Protein AF-A0A6F8XQH1-F1 (afdb_monomer_lite)

Radius of gyration: 22.54 Å; chains: 1; bounding box: 78×20×67 Å

Structure (mmCIF, N/CA/C/O backbone):
data_AF-A0A6F8XQH1-F1
#
_entry.id   AF-A0A6F8XQH1-F1
#
loop_
_atom_site.group_PDB
_atom_site.id
_atom_site.type_symbol
_atom_site.label_atom_id
_atom_site.label_alt_id
_atom_site.label_comp_id
_atom_site.label_asym_id
_atom_site.label_entity_id
_atom_site.label_seq_id
_atom_site.pdbx_PDB_ins_code
_atom_site.Cartn_x
_atom_site.Cartn_y
_atom_site.Cartn_z
_atom_site.occupancy
_atom_site.B_iso_or_equiv
_atom_site.auth_seq_id
_atom_site.auth_comp_id
_atom_site.auth_asym_id
_atom_site.auth_atom_id
_atom_site.pdbx_PDB_model_num
ATOM 1 N N . MET A 1 1 ? 41.897 3.209 -23.814 1.00 37.75 1 MET A N 1
ATOM 2 C CA . MET A 1 1 ? 41.271 2.254 -22.877 1.00 37.75 1 MET A CA 1
ATOM 3 C C . MET A 1 1 ? 39.780 2.489 -22.960 1.00 37.75 1 MET A C 1
ATOM 5 O O . MET A 1 1 ? 39.335 3.580 -22.644 1.00 37.75 1 MET A O 1
ATOM 9 N N . THR A 1 2 ? 39.078 1.544 -23.576 1.00 42.56 2 THR A N 1
ATOM 10 C CA . THR A 1 2 ? 37.705 1.669 -24.073 1.00 42.56 2 THR A CA 1
ATOM 11 C C . THR A 1 2 ? 36.676 1.668 -22.953 1.00 42.56 2 THR A C 1
ATOM 13 O O . THR A 1 2 ? 36.595 0.738 -22.154 1.00 42.56 2 THR A O 1
ATOM 16 N N . GLU A 1 3 ? 35.895 2.736 -22.973 1.00 46.12 3 GLU A N 1
ATOM 17 C CA . GLU A 1 3 ? 34.624 2.981 -22.313 1.00 46.12 3 GLU A CA 1
ATOM 18 C C . GLU A 1 3 ? 33.649 1.820 -22.580 1.00 46.12 3 GLU A C 1
ATOM 20 O O . GLU A 1 3 ? 33.389 1.444 -23.726 1.00 46.12 3 GLU A O 1
ATOM 25 N N . GLY A 1 4 ? 33.177 1.184 -21.507 1.00 49.12 4 GLY A N 1
ATOM 26 C CA . GLY A 1 4 ? 32.264 0.048 -21.566 1.00 49.12 4 GLY A CA 1
ATOM 27 C C . GLY A 1 4 ? 30.862 0.492 -21.968 1.00 49.12 4 GLY A C 1
ATOM 28 O O . GLY A 1 4 ? 30.025 0.746 -21.108 1.00 49.12 4 GLY A O 1
ATOM 29 N N . ALA A 1 5 ? 30.596 0.562 -23.271 1.00 54.16 5 ALA A N 1
ATOM 30 C CA . ALA A 1 5 ? 29.244 0.683 -23.795 1.00 54.16 5 ALA A CA 1
ATOM 31 C C . ALA A 1 5 ? 28.447 -0.579 -23.416 1.00 54.16 5 ALA A C 1
ATOM 33 O O . ALA A 1 5 ? 28.639 -1.653 -23.994 1.00 54.16 5 ALA A O 1
ATOM 34 N N . GLY A 1 6 ? 27.580 -0.466 -22.406 1.00 58.06 6 GLY A N 1
ATOM 35 C CA . GLY A 1 6 ? 26.620 -1.512 -22.055 1.00 58.06 6 GLY A CA 1
ATOM 36 C C . GLY A 1 6 ? 25.818 -1.916 -23.293 1.00 58.06 6 GLY A C 1
ATOM 37 O O . GLY A 1 6 ? 25.337 -1.062 -24.036 1.00 58.06 6 GLY A O 1
ATOM 38 N N . ARG A 1 7 ? 25.717 -3.223 -23.559 1.00 66.56 7 ARG A N 1
ATOM 39 C CA . ARG A 1 7 ? 25.008 -3.741 -24.737 1.00 66.56 7 ARG A CA 1
ATOM 40 C C . ARG A 1 7 ? 23.550 -3.253 -24.708 1.00 66.56 7 ARG A C 1
ATOM 42 O O . ARG A 1 7 ? 22.897 -3.466 -23.688 1.00 66.56 7 ARG A O 1
ATOM 49 N N . PRO A 1 8 ? 23.013 -2.679 -25.801 1.00 61.16 8 PRO A N 1
ATOM 50 C CA . PRO A 1 8 ? 21.683 -2.060 -25.820 1.00 61.16 8 PRO A CA 1
ATOM 51 C C . PRO A 1 8 ? 20.537 -2.986 -25.364 1.00 61.16 8 PRO A C 1
ATOM 53 O O . PRO A 1 8 ? 19.547 -2.497 -24.835 1.00 61.16 8 PRO A O 1
ATOM 56 N N . GLY A 1 9 ? 20.695 -4.312 -25.458 1.00 75.19 9 GLY A N 1
ATOM 57 C CA . GLY A 1 9 ? 19.706 -5.278 -24.960 1.00 75.19 9 GLY A CA 1
ATOM 58 C C . GLY A 1 9 ? 19.706 -5.529 -23.442 1.00 75.19 9 GLY A C 1
ATOM 59 O O . GLY A 1 9 ? 18.723 -6.043 -22.918 1.00 75.19 9 GLY A O 1
ATOM 60 N N . GLU A 1 10 ? 20.766 -5.178 -22.703 1.00 78.94 10 GLU A N 1
ATOM 61 C CA . GLU A 1 10 ? 20.818 -5.435 -21.251 1.00 78.94 10 GLU A CA 1
ATOM 62 C C . GLU A 1 10 ? 19.973 -4.425 -20.463 1.00 78.94 10 GLU A C 1
ATOM 64 O O . GLU A 1 10 ? 19.288 -4.798 -19.513 1.00 78.94 10 GLU A O 1
ATOM 69 N N . ALA A 1 11 ? 19.956 -3.160 -20.891 1.00 77.00 11 ALA A N 1
ATOM 70 C CA . ALA A 1 11 ? 19.105 -2.135 -20.289 1.00 77.00 11 ALA A CA 1
ATOM 71 C C . ALA A 1 11 ? 17.613 -2.450 -20.490 1.00 77.00 11 ALA A C 1
ATOM 73 O O . ALA A 1 11 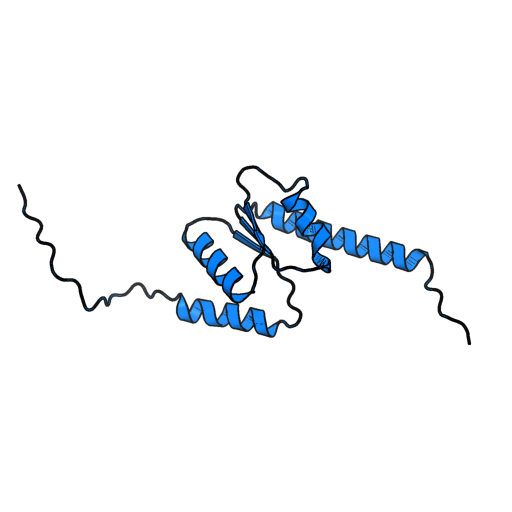? 16.824 -2.339 -19.554 1.00 77.00 11 ALA A O 1
ATOM 74 N N . GLU A 1 12 ? 17.240 -2.906 -21.688 1.00 80.81 12 GLU A N 1
ATOM 75 C CA . GLU A 1 12 ? 15.874 -3.327 -22.013 1.00 80.81 12 GLU A CA 1
ATOM 76 C C . GLU A 1 12 ? 15.450 -4.548 -21.189 1.00 80.81 12 GLU A C 1
ATOM 78 O O . GLU A 1 12 ? 14.376 -4.562 -20.585 1.00 80.81 12 GLU A O 1
ATOM 83 N N . ARG A 1 13 ? 16.332 -5.546 -21.069 1.00 80.88 13 ARG A N 1
ATOM 84 C CA . ARG A 1 13 ? 16.103 -6.718 -20.220 1.00 80.88 13 ARG A CA 1
ATOM 85 C C . ARG A 1 13 ? 15.925 -6.335 -18.752 1.00 80.88 13 ARG A C 1
ATOM 87 O O . ARG A 1 13 ? 15.022 -6.850 -18.093 1.00 80.88 13 ARG A O 1
ATOM 94 N N . LEU A 1 14 ? 16.761 -5.437 -18.233 1.00 80.12 14 LEU A N 1
ATOM 95 C CA . LEU A 1 14 ? 16.666 -4.970 -16.851 1.00 80.12 14 LEU A CA 1
ATOM 96 C C . LEU A 1 14 ? 15.361 -4.196 -16.609 1.00 80.12 14 LEU A C 1
ATOM 98 O O . LEU A 1 14 ? 14.692 -4.428 -15.603 1.00 80.12 14 LEU A O 1
ATOM 102 N N . ALA A 1 15 ? 14.957 -3.345 -17.556 1.00 79.50 15 ALA A N 1
ATOM 103 C CA . ALA A 1 15 ? 13.680 -2.640 -17.511 1.00 79.50 15 ALA A CA 1
ATOM 104 C C . ALA A 1 15 ? 12.489 -3.614 -17.514 1.00 79.50 15 ALA A C 1
ATOM 106 O O . ALA A 1 15 ? 11.581 -3.467 -16.696 1.00 79.50 15 ALA A O 1
ATOM 107 N N . ALA A 1 16 ? 12.522 -4.652 -18.355 1.00 81.75 16 ALA A N 1
ATOM 108 C CA . ALA A 1 16 ? 11.493 -5.690 -18.387 1.00 81.75 16 ALA A CA 1
ATOM 109 C C . ALA A 1 16 ? 11.405 -6.462 -17.058 1.00 81.75 16 ALA A C 1
ATOM 111 O O . ALA A 1 16 ? 10.311 -6.722 -16.559 1.00 81.75 16 ALA A O 1
ATOM 112 N N . ILE A 1 17 ? 12.549 -6.776 -16.440 1.00 84.00 17 ILE A N 1
ATOM 113 C CA . ILE A 1 17 ? 12.596 -7.413 -15.115 1.00 84.00 17 ILE A CA 1
ATOM 114 C C . ILE A 1 17 ? 11.992 -6.494 -14.046 1.00 84.00 17 ILE A C 1
ATOM 116 O O . ILE A 1 17 ? 11.218 -6.960 -13.209 1.00 84.00 17 ILE A O 1
ATOM 120 N N . HIS A 1 18 ? 12.326 -5.202 -14.054 1.00 80.81 18 HIS A N 1
ATOM 121 C CA . HIS A 1 18 ? 11.761 -4.237 -13.109 1.00 80.81 18 HIS A CA 1
ATOM 122 C C . HIS A 1 18 ? 10.247 -4.092 -13.287 1.00 80.81 18 HIS A C 1
ATOM 124 O O . HIS A 1 18 ? 9.521 -4.147 -12.298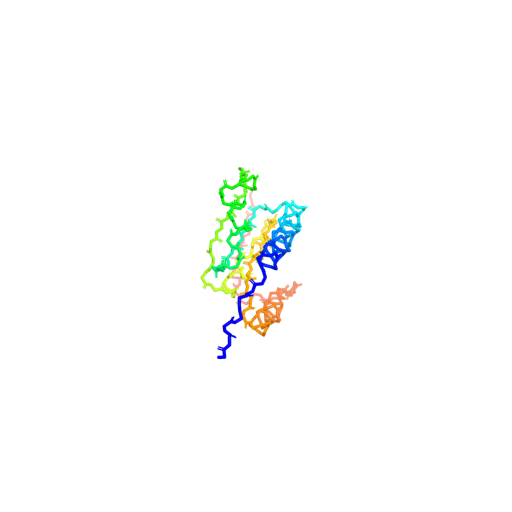 1.00 80.81 18 HIS A O 1
ATOM 130 N N . ALA A 1 19 ? 9.763 -4.003 -14.526 1.00 81.94 19 ALA A N 1
ATOM 131 C CA . ALA A 1 19 ? 8.336 -3.937 -14.824 1.00 81.94 19 ALA A CA 1
ATOM 132 C C . ALA A 1 19 ? 7.587 -5.188 -14.335 1.00 81.94 19 ALA A C 1
ATOM 134 O O . ALA A 1 19 ? 6.575 -5.067 -13.648 1.00 81.94 19 ALA A O 1
ATOM 135 N N . ALA A 1 20 ? 8.119 -6.386 -14.604 1.00 83.38 20 ALA A N 1
ATOM 136 C CA . ALA A 1 20 ? 7.516 -7.640 -14.152 1.00 83.38 20 ALA A CA 1
ATOM 137 C C . ALA A 1 20 ? 7.449 -7.739 -12.617 1.00 83.38 20 ALA A C 1
ATOM 139 O O . ALA A 1 20 ? 6.448 -8.194 -12.063 1.00 83.38 20 ALA A O 1
ATOM 140 N N . ARG A 1 21 ? 8.493 -7.279 -11.913 1.00 84.31 21 ARG A N 1
ATOM 141 C CA . ARG A 1 21 ? 8.510 -7.230 -10.441 1.00 84.31 21 ARG A CA 1
ATOM 142 C C . ARG A 1 21 ? 7.478 -6.249 -9.893 1.00 84.31 21 ARG A C 1
ATOM 144 O O . ARG A 1 21 ? 6.748 -6.607 -8.975 1.00 84.31 21 ARG A O 1
ATOM 151 N N . SER A 1 22 ? 7.401 -5.047 -10.461 1.00 85.06 22 SER A N 1
ATOM 152 C CA . SER A 1 22 ? 6.404 -4.048 -10.065 1.00 85.06 22 SER A CA 1
ATOM 153 C C . SER A 1 22 ? 4.984 -4.568 -10.272 1.00 85.06 22 SER A C 1
ATOM 155 O O . SER A 1 22 ? 4.147 -4.397 -9.390 1.00 85.06 22 SER A O 1
ATOM 157 N N . GLN A 1 23 ? 4.729 -5.272 -11.379 1.00 86.69 23 GLN A N 1
ATOM 158 C CA . GLN A 1 23 ? 3.421 -5.868 -11.643 1.00 86.69 23 GLN A CA 1
ATOM 159 C C . GLN A 1 23 ? 3.047 -6.925 -10.598 1.00 86.69 23 GLN A C 1
ATOM 161 O O . GLN A 1 23 ? 1.954 -6.873 -10.047 1.00 86.69 23 GLN A O 1
ATOM 166 N N . ALA A 1 24 ? 3.970 -7.825 -10.245 1.00 86.88 24 ALA A N 1
ATOM 167 C CA . ALA A 1 24 ? 3.714 -8.830 -9.213 1.00 86.88 24 ALA A CA 1
ATOM 168 C C . ALA A 1 24 ? 3.382 -8.202 -7.843 1.00 86.88 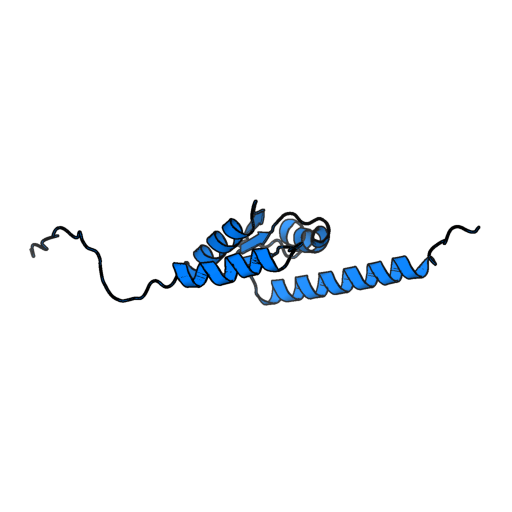24 ALA A C 1
ATOM 170 O O . ALA A 1 24 ? 2.548 -8.723 -7.103 1.00 86.88 24 ALA A O 1
ATOM 171 N N . VAL A 1 25 ? 4.010 -7.069 -7.505 1.00 86.06 25 VAL A N 1
ATOM 172 C CA . VAL A 1 25 ? 3.696 -6.310 -6.283 1.00 86.06 25 VAL A CA 1
ATOM 173 C C . VAL A 1 25 ? 2.300 -5.691 -6.361 1.00 86.06 25 VAL A C 1
ATOM 175 O O . VAL A 1 25 ? 1.545 -5.789 -5.394 1.00 86.06 25 VAL A O 1
ATOM 178 N N . ILE A 1 26 ? 1.942 -5.088 -7.499 1.00 89.12 26 ILE A N 1
ATOM 179 C CA . ILE A 1 26 ? 0.605 -4.523 -7.730 1.00 89.12 26 ILE A CA 1
ATOM 180 C C . ILE A 1 26 ? -0.461 -5.607 -7.561 1.00 89.12 26 ILE A C 1
ATOM 182 O O . ILE A 1 26 ? -1.400 -5.415 -6.791 1.00 89.12 26 ILE A O 1
ATOM 186 N N . ASP A 1 27 ? -0.282 -6.757 -8.210 1.00 89.06 27 ASP A N 1
ATOM 187 C CA . ASP A 1 27 ? -1.221 -7.878 -8.141 1.00 89.06 27 ASP A CA 1
ATOM 188 C C . ASP A 1 27 ? -1.371 -8.385 -6.698 1.00 89.06 27 ASP A C 1
ATOM 190 O O . ASP A 1 27 ? -2.483 -8.632 -6.224 1.00 89.06 27 ASP A O 1
ATOM 194 N N . GLY A 1 28 ? -0.258 -8.464 -5.961 1.00 87.50 28 GLY A N 1
ATOM 195 C CA . GLY A 1 28 ? -0.247 -8.805 -4.541 1.00 87.50 28 GLY A CA 1
ATOM 196 C C . GLY A 1 28 ? -1.074 -7.833 -3.695 1.00 87.50 28 GLY A C 1
ATOM 197 O O . GLY A 1 28 ? -1.951 -8.262 -2.945 1.00 87.50 28 GLY A O 1
ATOM 198 N N . ILE A 1 29 ? -0.851 -6.525 -3.845 1.00 87.31 29 ILE A N 1
ATOM 199 C CA . ILE A 1 29 ? -1.590 -5.494 -3.099 1.00 87.31 29 ILE A CA 1
ATOM 200 C C . ILE A 1 29 ? -3.076 -5.489 -3.490 1.00 87.31 29 ILE A C 1
ATOM 202 O O . ILE A 1 29 ? -3.945 -5.384 -2.625 1.00 87.31 29 ILE A O 1
ATOM 206 N N . GLU A 1 30 ? -3.399 -5.649 -4.772 1.00 88.56 30 GLU A N 1
ATOM 207 C CA . GLU A 1 30 ? -4.785 -5.704 -5.242 1.00 88.56 30 GLU A CA 1
ATOM 208 C C . GLU A 1 30 ? -5.530 -6.933 -4.715 1.00 88.56 30 GLU A C 1
ATOM 210 O O . GLU A 1 30 ? -6.703 -6.815 -4.358 1.00 88.56 30 GLU A O 1
ATOM 215 N N . SER A 1 31 ? -4.854 -8.081 -4.584 1.00 89.44 31 SER A N 1
ATOM 216 C CA . SER A 1 31 ? -5.441 -9.304 -4.015 1.00 89.44 31 SER A CA 1
ATOM 217 C C . SER A 1 31 ? -5.846 -9.151 -2.545 1.00 89.44 31 SER A C 1
ATOM 219 O O . SER A 1 31 ? -6.822 -9.753 -2.096 1.00 89.44 31 SER A O 1
ATOM 221 N N . ILE A 1 32 ? -5.138 -8.295 -1.800 1.00 87.44 32 ILE A N 1
ATOM 222 C CA . ILE A 1 32 ? -5.485 -7.953 -0.419 1.00 87.44 32 ILE A CA 1
ATOM 223 C C . ILE A 1 32 ? -6.754 -7.098 -0.400 1.00 87.44 32 ILE A C 1
ATOM 225 O O . ILE A 1 32 ? -7.505 -7.168 0.565 1.00 87.44 32 ILE A O 1
ATOM 229 N N . ALA A 1 33 ? -7.043 -6.341 -1.460 1.00 88.00 33 ALA A N 1
ATOM 230 C CA . ALA A 1 33 ? -8.133 -5.371 -1.528 1.00 88.00 33 ALA A CA 1
ATOM 231 C C . ALA A 1 33 ? -8.141 -4.399 -0.324 1.00 88.00 33 ALA A C 1
ATOM 233 O O . ALA A 1 33 ? -9.099 -4.394 0.452 1.00 88.00 33 ALA A O 1
ATOM 234 N N . PRO A 1 34 ? -7.074 -3.592 -0.143 1.00 89.12 34 PRO A N 1
ATOM 235 C CA . PRO A 1 34 ? -6.979 -2.656 0.972 1.00 89.12 34 PRO A CA 1
ATOM 236 C C . PRO A 1 34 ? -7.901 -1.446 0.809 1.00 89.12 34 PRO A C 1
ATOM 238 O O . PRO A 1 34 ? -8.081 -0.941 -0.306 1.00 89.12 34 PRO A O 1
ATOM 241 N N . ASP A 1 35 ? -8.393 -0.948 1.943 1.00 90.56 35 ASP A N 1
ATOM 242 C CA . ASP A 1 35 ? -9.117 0.325 2.065 1.00 90.56 35 ASP A CA 1
ATOM 243 C C . ASP A 1 35 ? -8.141 1.506 2.184 1.00 90.56 35 ASP A C 1
ATOM 245 O O . ASP A 1 35 ? -8.448 2.631 1.795 1.00 90.56 35 ASP A O 1
ATOM 249 N N . PHE A 1 36 ? -6.945 1.252 2.720 1.00 91.06 36 PHE A N 1
ATOM 250 C CA . PHE A 1 36 ? -5.922 2.267 2.950 1.00 91.06 36 PHE A CA 1
ATOM 251 C C . PHE A 1 36 ? -4.577 1.792 2.411 1.00 91.06 36 PHE A C 1
ATOM 253 O O . PHE A 1 36 ? -4.157 0.676 2.703 1.00 91.06 36 PHE A O 1
ATOM 260 N N . VAL A 1 37 ? -3.891 2.643 1.651 1.00 90.44 37 VAL A N 1
ATOM 261 C CA . VAL A 1 37 ? -2.521 2.403 1.187 1.00 90.44 37 VAL A CA 1
ATOM 262 C C . VAL A 1 37 ? -1.644 3.548 1.681 1.00 90.44 37 VAL A C 1
ATOM 264 O O . VAL A 1 37 ? -1.691 4.658 1.155 1.00 90.44 37 VAL A O 1
ATOM 267 N N . ALA A 1 38 ? -0.862 3.284 2.722 1.00 89.81 38 ALA A N 1
ATOM 268 C CA . ALA A 1 38 ? 0.124 4.220 3.241 1.00 89.81 38 ALA A CA 1
ATOM 269 C C . ALA A 1 38 ? 1.451 4.013 2.507 1.00 89.81 38 ALA A C 1
ATOM 271 O O . ALA A 1 38 ? 1.865 2.869 2.313 1.00 89.81 38 ALA A O 1
ATOM 272 N N . HIS A 1 39 ? 2.142 5.087 2.130 1.00 87.38 39 HIS A N 1
ATOM 273 C CA . HIS A 1 39 ? 3.457 4.961 1.509 1.00 87.38 39 HIS A CA 1
ATOM 274 C C . HIS A 1 39 ? 4.497 5.922 2.078 1.00 87.38 39 HIS A C 1
ATOM 276 O O . HIS A 1 39 ? 4.201 7.087 2.324 1.00 87.38 39 HIS A O 1
ATOM 282 N N . LEU A 1 40 ? 5.739 5.460 2.231 1.00 82.62 40 LEU A N 1
ATOM 283 C CA . LEU A 1 40 ? 6.882 6.365 2.381 1.00 82.62 40 LEU A CA 1
ATOM 284 C C . LEU A 1 40 ? 7.448 6.730 1.010 1.00 82.62 40 LEU A C 1
ATOM 286 O O . LEU A 1 40 ? 7.449 5.913 0.087 1.00 82.62 40 LEU A O 1
ATOM 290 N N . ALA A 1 41 ? 7.909 7.974 0.868 1.00 68.19 41 ALA A N 1
ATOM 291 C CA . ALA A 1 41 ? 8.469 8.473 -0.382 1.00 68.19 41 ALA A CA 1
ATOM 292 C C . ALA A 1 41 ? 9.647 7.594 -0.836 1.00 68.19 41 ALA A C 1
ATOM 294 O O . ALA A 1 41 ? 10.670 7.499 -0.163 1.00 68.19 41 ALA A O 1
ATOM 295 N N . SER A 1 42 ? 9.496 6.958 -1.996 1.00 65.31 42 SER A N 1
ATOM 296 C CA . SER A 1 42 ? 10.522 6.130 -2.622 1.00 65.31 42 SER A CA 1
ATOM 297 C C . SER A 1 42 ? 10.513 6.365 -4.129 1.00 65.31 42 SER A C 1
ATOM 299 O O . SER A 1 42 ? 9.469 6.286 -4.775 1.00 65.31 42 SER A O 1
ATOM 301 N N . SER A 1 43 ? 11.692 6.632 -4.694 1.00 65.88 43 SER A N 1
ATOM 302 C CA . SER A 1 43 ? 11.885 6.820 -6.136 1.00 65.88 43 SER A CA 1
ATOM 303 C C . SER A 1 43 ? 11.736 5.518 -6.927 1.00 65.88 43 SER A C 1
ATOM 305 O O . SER A 1 43 ? 11.253 5.537 -8.055 1.00 65.88 43 SER A O 1
ATOM 307 N N . THR A 1 44 ? 12.099 4.376 -6.335 1.00 65.19 44 THR A N 1
ATOM 308 C CA . THR A 1 44 ? 11.995 3.052 -6.975 1.00 65.19 44 THR A CA 1
ATOM 309 C C . THR A 1 44 ? 10.548 2.578 -7.082 1.00 65.19 44 THR A C 1
ATOM 311 O O . THR A 1 44 ? 10.217 1.774 -7.950 1.00 65.19 44 THR A O 1
ATOM 314 N N . LEU A 1 45 ? 9.678 3.066 -6.196 1.00 71.81 45 LEU A N 1
ATOM 315 C CA . LEU A 1 45 ? 8.313 2.572 -6.055 1.00 71.81 45 LEU A CA 1
ATOM 316 C C . LEU A 1 45 ? 7.265 3.420 -6.787 1.00 71.81 45 LEU A C 1
ATOM 318 O O . LEU A 1 45 ? 6.078 3.105 -6.719 1.00 71.81 45 LEU A O 1
ATOM 322 N N . GLY A 1 46 ? 7.698 4.449 -7.525 1.00 76.69 46 GLY A N 1
ATOM 323 C CA . GLY A 1 46 ? 6.816 5.364 -8.253 1.00 76.69 46 GLY A CA 1
ATOM 324 C C . GLY A 1 46 ? 5.797 4.642 -9.135 1.00 76.69 46 GLY A C 1
ATOM 325 O O . GLY A 1 46 ? 4.610 4.904 -9.018 1.00 76.69 46 GLY A O 1
ATOM 326 N N . VAL A 1 47 ? 6.226 3.632 -9.901 1.00 81.44 47 VAL A N 1
ATOM 327 C CA . VAL A 1 47 ? 5.337 2.860 -10.796 1.00 81.44 47 VAL A CA 1
ATOM 328 C C . VAL A 1 47 ? 4.201 2.163 -10.038 1.00 81.44 47 VAL A C 1
ATOM 330 O O . VAL A 1 47 ? 3.072 2.102 -10.519 1.00 81.44 47 VAL A O 1
ATOM 333 N N . VAL A 1 48 ? 4.484 1.638 -8.844 1.00 83.00 48 VAL A N 1
ATOM 334 C CA . VAL A 1 48 ? 3.477 0.961 -8.017 1.00 83.00 48 VAL A CA 1
ATOM 335 C C . VAL A 1 48 ? 2.530 1.988 -7.397 1.00 83.00 48 VAL A C 1
ATOM 337 O O . VAL A 1 48 ? 1.324 1.768 -7.378 1.00 83.00 48 VAL A O 1
ATOM 340 N N . LEU A 1 49 ? 3.047 3.123 -6.919 1.00 83.94 49 LEU A N 1
ATOM 341 C CA . LEU A 1 49 ? 2.219 4.186 -6.340 1.00 83.94 49 LEU A CA 1
ATOM 342 C C . LEU A 1 49 ? 1.322 4.847 -7.386 1.00 83.94 49 LEU A C 1
ATOM 344 O O . LEU A 1 49 ? 0.141 5.054 -7.117 1.00 83.94 49 LEU A O 1
ATOM 348 N N . ASP A 1 50 ? 1.839 5.097 -8.587 1.00 85.94 50 ASP A N 1
ATOM 349 C CA . ASP A 1 50 ? 1.078 5.672 -9.694 1.00 85.94 50 ASP A CA 1
ATOM 350 C C . ASP A 1 50 ? -0.133 4.803 -10.046 1.00 85.94 50 ASP A C 1
ATOM 352 O O . ASP A 1 50 ? -1.216 5.340 -10.289 1.00 85.94 50 ASP A O 1
ATOM 356 N N . HIS A 1 51 ? -0.003 3.471 -9.978 1.00 85.62 51 HIS A N 1
ATOM 357 C CA . HIS A 1 51 ? -1.127 2.546 -10.171 1.00 85.62 51 HIS A CA 1
ATOM 358 C C . HIS A 1 51 ? -2.271 2.782 -9.170 1.00 85.62 51 HIS A C 1
ATOM 360 O O . HIS A 1 51 ? -3.438 2.708 -9.557 1.00 85.62 51 HIS A O 1
ATOM 366 N N . PHE A 1 52 ? -1.962 3.091 -7.906 1.00 85.88 52 PHE A N 1
ATOM 367 C CA . PHE A 1 52 ? -2.964 3.298 -6.850 1.00 85.88 52 PHE A CA 1
ATOM 368 C C . PHE A 1 52 ? -3.450 4.745 -6.717 1.00 85.88 52 PHE A C 1
ATOM 370 O O . PHE A 1 52 ? -4.572 4.953 -6.259 1.00 85.88 52 PHE A O 1
ATOM 377 N N . ILE A 1 53 ? -2.632 5.732 -7.094 1.00 85.38 53 ILE A N 1
ATOM 378 C CA . ILE A 1 53 ? -2.973 7.160 -7.007 1.00 85.38 53 ILE A CA 1
ATOM 379 C C . ILE A 1 53 ? -3.755 7.610 -8.244 1.00 85.38 53 ILE A C 1
ATOM 381 O O . ILE A 1 53 ? -4.803 8.238 -8.114 1.00 85.38 53 ILE A O 1
ATOM 385 N N . SER A 1 54 ? -3.248 7.283 -9.433 1.00 83.75 54 SER A N 1
ATOM 386 C CA . SER A 1 54 ? -3.746 7.811 -10.714 1.00 83.75 54 SER A CA 1
ATOM 387 C C . SER A 1 54 ? -4.174 6.716 -11.695 1.00 83.75 54 SER A C 1
ATOM 389 O O . SER A 1 54 ? -4.769 7.011 -12.730 1.00 83.75 54 SER A O 1
ATOM 391 N N . GLY A 1 55 ? -3.834 5.461 -11.407 1.00 83.31 55 GLY A N 1
ATOM 392 C CA . GLY A 1 55 ? -4.055 4.323 -12.286 1.00 83.31 55 GLY A CA 1
ATOM 393 C C . GLY A 1 55 ? -5.319 3.512 -11.975 1.00 83.31 55 GLY A C 1
ATOM 394 O O . GLY A 1 55 ? -6.202 3.953 -11.239 1.00 83.31 55 GLY A O 1
ATOM 395 N N . PRO A 1 56 ? -5.410 2.285 -12.520 1.00 79.25 56 PRO A N 1
ATOM 396 C CA . PRO A 1 56 ? -6.567 1.397 -12.352 1.00 79.25 56 PRO A CA 1
ATOM 397 C C . PRO A 1 56 ? -6.867 0.994 -10.897 1.00 79.25 56 PRO A C 1
ATOM 399 O O . PRO A 1 56 ? -7.968 0.528 -10.591 1.00 79.25 56 PRO A O 1
AT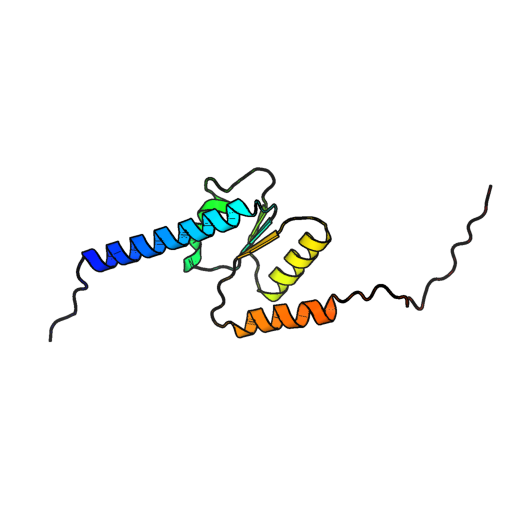OM 402 N N . GLY A 1 57 ? -5.886 1.132 -10.002 1.00 78.50 57 GLY A N 1
ATOM 403 C CA . GLY A 1 57 ? -6.022 0.852 -8.576 1.00 78.50 57 GLY A CA 1
ATOM 404 C C . GLY A 1 57 ? -6.653 1.988 -7.769 1.00 78.50 57 GLY A C 1
ATOM 405 O O . GLY A 1 57 ? -7.025 1.752 -6.613 1.00 78.50 57 GLY A O 1
ATOM 406 N N . ALA A 1 58 ? -6.812 3.180 -8.360 1.00 82.00 58 ALA A N 1
ATOM 407 C CA . ALA A 1 58 ? -7.492 4.326 -7.763 1.00 82.00 58 ALA A CA 1
ATOM 408 C C . ALA A 1 58 ? -9.012 4.092 -7.757 1.00 82.00 58 ALA A C 1
ATOM 410 O O . ALA A 1 58 ? -9.717 4.331 -8.738 1.00 82.00 58 ALA A O 1
ATOM 411 N N . ARG A 1 59 ? -9.528 3.562 -6.644 1.00 83.62 59 ARG A N 1
ATOM 412 C CA . ARG A 1 59 ? -10.940 3.183 -6.486 1.00 83.62 59 ARG A CA 1
ATOM 413 C C . ARG A 1 59 ? -11.629 4.046 -5.441 1.00 83.62 59 ARG A C 1
ATOM 415 O O . ARG A 1 59 ? -11.033 4.422 -4.435 1.00 83.62 59 ARG A O 1
ATOM 422 N N . VAL A 1 60 ? -12.923 4.287 -5.640 1.00 78.88 60 VAL A N 1
ATOM 423 C CA . VAL A 1 60 ? -13.774 4.940 -4.637 1.00 78.88 60 VAL A CA 1
ATOM 424 C C . VAL A 1 60 ? -13.800 4.080 -3.372 1.00 78.88 60 VAL A C 1
ATOM 426 O O . VAL A 1 60 ? -14.130 2.898 -3.432 1.00 78.88 60 VAL A O 1
ATOM 429 N N . GLY A 1 61 ? -13.421 4.670 -2.237 1.00 82.62 61 GLY A N 1
ATOM 430 C CA . GLY A 1 61 ? -13.295 3.973 -0.952 1.00 82.62 61 GLY A CA 1
ATOM 431 C C . GLY A 1 61 ? -11.870 3.544 -0.592 1.00 82.62 61 GLY A C 1
ATOM 432 O O . GLY A 1 61 ? -11.633 3.217 0.566 1.00 82.62 61 GLY A O 1
ATOM 433 N N . ARG A 1 62 ? -10.912 3.614 -1.529 1.00 88.31 62 ARG A N 1
ATOM 434 C CA . ARG A 1 62 ? -9.488 3.420 -1.238 1.00 88.31 62 ARG A CA 1
ATOM 435 C C . ARG A 1 62 ? -8.812 4.766 -0.997 1.00 88.31 62 ARG A C 1
ATOM 437 O O . ARG A 1 62 ? -8.850 5.643 -1.854 1.00 88.31 62 ARG A O 1
ATOM 444 N N . THR A 1 63 ? -8.169 4.916 0.156 1.00 89.94 63 THR A N 1
ATOM 445 C CA . THR A 1 63 ? -7.430 6.132 0.520 1.00 89.94 63 THR A CA 1
ATOM 446 C C . THR A 1 63 ? -5.935 5.872 0.436 1.00 89.94 63 THR A C 1
ATOM 448 O O . THR A 1 63 ? -5.413 5.011 1.143 1.00 89.94 63 THR A O 1
ATOM 451 N N . VAL A 1 64 ? -5.240 6.629 -0.411 1.00 89.38 64 VAL A N 1
ATOM 452 C CA . VAL A 1 64 ? -3.780 6.572 -0.543 1.00 89.38 64 VAL A CA 1
ATOM 453 C C . VAL A 1 64 ? -3.185 7.821 0.094 1.00 89.38 64 VAL A C 1
ATOM 455 O O . VAL A 1 64 ? -3.635 8.927 -0.202 1.00 89.38 64 VAL A O 1
ATOM 458 N N . PHE A 1 65 ? -2.204 7.666 0.981 1.00 88.62 65 PHE A N 1
ATOM 459 C CA . PHE A 1 65 ? -1.563 8.802 1.647 1.00 88.62 65 PHE A CA 1
ATOM 460 C C . PHE A 1 65 ? -0.076 8.567 1.904 1.00 88.62 65 PHE A C 1
ATOM 462 O O . PHE A 1 65 ? 0.370 7.444 2.157 1.00 88.62 65 PHE A O 1
ATOM 469 N N . ALA A 1 66 ? 0.684 9.659 1.854 1.00 86.88 66 ALA A N 1
ATOM 470 C CA . ALA A 1 66 ? 2.108 9.658 2.140 1.00 86.88 66 ALA A CA 1
ATOM 471 C C . ALA A 1 66 ? 2.359 9.755 3.649 1.00 86.88 66 ALA A C 1
ATOM 473 O O . ALA A 1 66 ? 1.691 10.516 4.350 1.00 86.88 66 ALA A O 1
ATOM 474 N N . MET A 1 67 ? 3.361 9.024 4.127 1.00 84.94 67 MET A N 1
ATOM 475 C CA . MET A 1 67 ? 3.825 9.044 5.508 1.00 84.94 67 MET A CA 1
ATOM 476 C C . MET A 1 67 ? 5.214 9.672 5.613 1.00 84.94 67 MET A C 1
ATOM 478 O O . MET A 1 67 ? 6.068 9.403 4.764 1.00 84.94 67 MET A O 1
ATOM 482 N N . PRO A 1 68 ? 5.467 10.494 6.648 1.00 76.38 68 PRO A N 1
ATOM 483 C CA . PRO A 1 68 ? 6.756 11.156 6.816 1.00 76.38 68 PRO A CA 1
ATOM 484 C C . PRO A 1 68 ? 7.825 10.240 7.432 1.00 76.38 68 PRO A C 1
ATOM 486 O O . PRO A 1 68 ? 9.007 10.474 7.189 1.00 76.38 68 PRO A O 1
ATOM 489 N N . ARG A 1 69 ? 7.436 9.227 8.225 1.00 80.38 69 ARG A N 1
ATOM 490 C CA . ARG A 1 69 ? 8.338 8.288 8.921 1.00 80.38 69 ARG A CA 1
ATOM 491 C C . ARG A 1 69 ? 7.735 6.890 9.058 1.00 80.38 69 ARG A C 1
ATOM 493 O O . ARG A 1 69 ? 6.507 6.753 9.078 1.00 80.38 69 ARG A O 1
ATOM 500 N N . GLU A 1 70 ? 8.574 5.856 9.172 1.00 80.56 70 GLU A N 1
ATOM 501 C CA . GLU A 1 70 ? 8.107 4.468 9.273 1.00 80.56 70 GLU A CA 1
ATOM 502 C C . GLU A 1 70 ? 7.320 4.204 10.562 1.00 80.56 70 GLU A C 1
ATOM 504 O O . GLU A 1 70 ? 6.267 3.569 10.517 1.00 80.56 70 GLU A O 1
ATOM 509 N N . GLU A 1 71 ? 7.784 4.711 11.706 1.00 80.50 71 GLU A N 1
ATOM 510 C CA . GLU A 1 71 ? 7.141 4.500 13.006 1.00 80.50 71 GLU A CA 1
ATOM 511 C C . GLU A 1 71 ? 5.738 5.109 13.077 1.00 80.50 71 GLU A C 1
ATOM 513 O O . GLU A 1 71 ? 4.828 4.525 13.671 1.00 80.50 71 GLU A O 1
ATOM 518 N N . GLU A 1 72 ? 5.543 6.252 12.420 1.00 84.00 72 GLU A N 1
ATOM 519 C CA . GLU A 1 72 ? 4.238 6.892 12.291 1.00 84.00 72 GLU A CA 1
ATOM 520 C C . GLU A 1 72 ? 3.334 6.059 11.376 1.00 84.00 72 GLU A C 1
ATOM 522 O O . GLU A 1 72 ? 2.165 5.840 11.695 1.00 84.00 72 GLU A O 1
ATOM 527 N N . GLY A 1 73 ? 3.885 5.540 10.271 1.00 85.44 73 GLY A N 1
ATOM 528 C CA . GLY A 1 73 ? 3.177 4.645 9.357 1.00 85.44 73 GLY A CA 1
ATOM 529 C C . GLY A 1 73 ? 2.640 3.411 10.074 1.00 85.44 73 GLY A C 1
ATOM 530 O O . GLY A 1 73 ? 1.441 3.145 10.006 1.00 85.44 73 GLY A O 1
ATOM 531 N N . VAL A 1 74 ? 3.491 2.729 10.845 1.00 85.00 74 VAL A N 1
ATOM 532 C CA . VAL A 1 74 ? 3.090 1.547 11.620 1.00 85.00 74 VAL A CA 1
ATOM 533 C C . VAL A 1 74 ? 2.047 1.893 12.679 1.00 85.00 74 VAL A C 1
ATOM 535 O O . VAL A 1 74 ? 1.093 1.134 12.857 1.00 85.00 74 VAL A O 1
ATOM 538 N N . ALA A 1 75 ? 2.178 3.029 13.368 1.00 86.31 75 ALA A N 1
ATOM 539 C CA . ALA A 1 75 ? 1.189 3.447 14.356 1.00 86.31 75 ALA A CA 1
ATOM 540 C C . ALA A 1 75 ? -0.195 3.679 13.730 1.00 86.31 75 A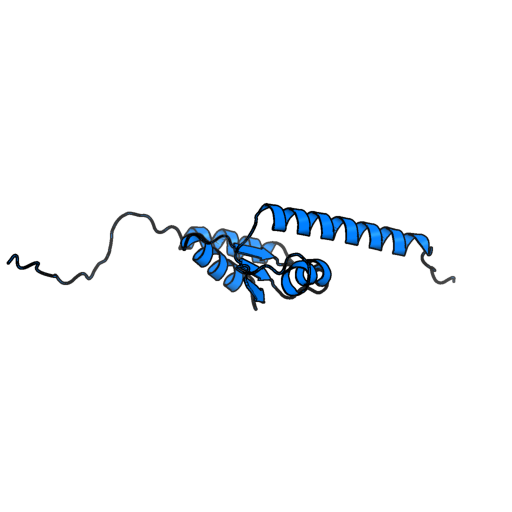LA A C 1
ATOM 542 O O . ALA A 1 75 ? -1.199 3.184 14.249 1.00 86.31 75 ALA A O 1
ATOM 543 N N . ILE A 1 76 ? -0.249 4.377 12.593 1.00 88.81 76 ILE A N 1
ATOM 544 C CA . ILE A 1 76 ? -1.501 4.661 11.885 1.00 88.81 76 ILE A CA 1
ATOM 545 C C . ILE A 1 76 ? -2.110 3.382 11.315 1.00 88.81 76 ILE A C 1
ATOM 547 O O . ILE A 1 76 ? -3.297 3.137 11.527 1.00 88.81 76 ILE A O 1
ATOM 551 N N . THR A 1 77 ? -1.329 2.537 10.634 1.00 89.38 77 THR A N 1
ATOM 552 C CA . THR A 1 77 ? -1.864 1.286 10.078 1.00 89.38 77 THR A CA 1
ATOM 553 C C . THR A 1 77 ? -2.326 0.335 11.172 1.00 89.38 77 THR A C 1
ATOM 555 O O . THR A 1 77 ? -3.371 -0.287 11.028 1.00 89.38 77 THR A O 1
ATOM 558 N N . SER A 1 78 ? -1.627 0.273 12.306 1.00 88.25 78 SER A N 1
ATOM 559 C CA . SER A 1 78 ? -2.080 -0.523 13.453 1.00 88.25 78 SER A CA 1
ATOM 560 C C . SER A 1 78 ? -3.403 0.002 14.015 1.00 88.25 78 SER A C 1
ATOM 562 O O . SER A 1 78 ? -4.304 -0.780 14.301 1.00 88.25 78 SER A O 1
ATOM 564 N N . GLY A 1 79 ? -3.557 1.324 14.137 1.00 90.38 79 GLY A N 1
ATOM 565 C CA . GLY A 1 79 ? -4.819 1.934 14.560 1.00 90.38 79 GLY A CA 1
ATOM 566 C C . GLY A 1 79 ? -5.973 1.664 13.588 1.00 90.38 79 GLY A C 1
ATOM 567 O O . GLY A 1 79 ? -7.085 1.372 14.022 1.00 90.38 79 GLY A O 1
ATOM 568 N N . LEU A 1 80 ? -5.706 1.716 12.280 1.00 91.19 80 LEU A N 1
ATOM 569 C CA . LEU A 1 80 ? -6.682 1.400 11.233 1.00 91.19 80 LEU A CA 1
ATOM 570 C C . LEU A 1 80 ? -7.126 -0.068 11.292 1.00 91.19 80 LEU A C 1
ATOM 572 O O . LEU A 1 80 ? -8.327 -0.333 11.242 1.00 91.19 80 LEU A O 1
ATOM 576 N N . GLU A 1 81 ? -6.190 -1.002 11.460 1.00 91.38 81 GLU A N 1
ATOM 577 C CA . GLU A 1 81 ? -6.499 -2.429 11.613 1.00 91.38 81 GLU A CA 1
ATOM 578 C C . GLU A 1 81 ? -7.344 -2.685 12.871 1.00 91.38 81 GLU A C 1
ATOM 580 O O . GLU A 1 81 ? -8.374 -3.354 12.813 1.00 91.38 81 GLU A O 1
ATOM 585 N N . LEU A 1 82 ? -6.983 -2.069 14.006 1.00 91.88 82 LEU A N 1
ATOM 586 C CA . LEU A 1 82 ? -7.763 -2.154 15.249 1.00 91.88 82 LEU A CA 1
ATOM 587 C C . LEU A 1 82 ? -9.173 -1.555 15.116 1.00 91.88 82 LEU A C 1
ATOM 589 O O . LEU A 1 82 ? -10.086 -1.967 15.829 1.00 91.88 82 LEU A O 1
ATOM 593 N N . ALA A 1 83 ? -9.371 -0.610 14.195 1.00 91.25 83 ALA A N 1
ATOM 594 C CA . ALA A 1 83 ? -10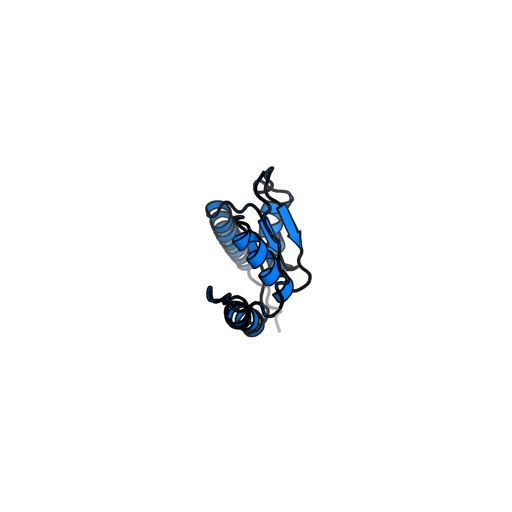.677 -0.057 13.845 1.00 91.25 83 ALA A CA 1
ATOM 595 C C . ALA A 1 83 ? -11.455 -0.919 12.825 1.00 91.25 83 ALA A C 1
ATOM 597 O O . ALA A 1 83 ? -12.492 -0.482 12.319 1.00 91.25 83 ALA A O 1
ATOM 598 N N . GLY A 1 84 ? -10.968 -2.122 12.499 1.00 89.56 84 GLY A N 1
ATOM 599 C CA . GLY A 1 84 ? -11.590 -3.048 11.551 1.00 89.56 84 GLY A CA 1
ATOM 600 C C . GLY A 1 84 ? -11.441 -2.635 10.085 1.00 89.56 84 GLY A C 1
ATOM 601 O O . GLY A 1 84 ? -12.235 -3.060 9.245 1.00 89.56 84 GLY A O 1
ATOM 602 N N . ARG A 1 85 ? -10.477 -1.765 9.769 1.00 93.38 85 ARG A N 1
ATOM 603 C CA . ARG A 1 85 ? -10.123 -1.397 8.389 1.00 93.38 85 ARG A CA 1
ATOM 604 C C . ARG A 1 85 ? -9.006 -2.289 7.879 1.00 93.38 85 ARG A C 1
ATOM 606 O O . ARG A 1 85 ? -8.360 -2.949 8.673 1.00 93.38 85 ARG A O 1
ATOM 613 N N . ARG A 1 86 ? -8.765 -2.281 6.564 1.00 90.50 86 ARG A N 1
ATOM 614 C CA . ARG A 1 86 ? -7.726 -3.110 5.928 1.00 90.50 86 ARG A CA 1
ATOM 615 C C . ARG A 1 86 ? -6.618 -2.234 5.330 1.00 90.50 86 ARG A C 1
ATOM 617 O O . ARG A 1 86 ? -6.687 -1.902 4.141 1.00 90.50 86 ARG A O 1
ATOM 624 N N . PRO A 1 87 ? -5.636 -1.784 6.131 1.00 92.06 87 PRO A N 1
ATOM 625 C CA . PRO A 1 87 ? -4.527 -0.975 5.659 1.00 92.06 87 PRO A CA 1
ATOM 626 C C . PRO A 1 87 ? -3.386 -1.832 5.104 1.00 92.06 87 PRO A C 1
ATOM 628 O O . PRO A 1 87 ? -3.046 -2.887 5.631 1.00 92.06 87 PRO A O 1
ATOM 631 N N . VAL A 1 88 ? -2.735 -1.325 4.065 1.00 90.38 88 VAL A N 1
ATOM 632 C CA . VAL A 1 88 ? -1.448 -1.807 3.563 1.00 90.38 88 VAL A CA 1
ATOM 633 C C . VAL A 1 88 ? -0.464 -0.650 3.632 1.00 90.38 88 VAL A C 1
ATOM 635 O O . VAL A 1 88 ? -0.791 0.477 3.269 1.00 90.38 88 VAL A O 1
ATOM 638 N N . MET A 1 89 ? 0.748 -0.927 4.099 1.00 86.81 89 MET A N 1
ATOM 639 C CA . MET A 1 89 ? 1.835 0.042 4.118 1.00 86.81 89 MET A CA 1
ATOM 640 C C . MET A 1 89 ? 2.928 -0.413 3.163 1.00 86.81 89 MET A C 1
ATOM 642 O O . MET A 1 89 ? 3.386 -1.552 3.239 1.00 86.81 89 MET A O 1
ATOM 646 N N . VAL A 1 90 ? 3.360 0.489 2.287 1.00 83.31 90 VAL A N 1
ATOM 647 C CA . VAL A 1 90 ? 4.486 0.265 1.389 1.00 83.31 90 VAL A CA 1
ATOM 648 C C . VAL A 1 90 ? 5.614 1.217 1.748 1.00 83.31 90 VAL A C 1
ATOM 650 O O . VAL A 1 90 ? 5.463 2.435 1.742 1.00 83.31 90 VAL A O 1
ATOM 653 N N . PHE A 1 91 ? 6.772 0.668 2.066 1.00 77.56 91 PHE A N 1
ATOM 654 C CA . PHE A 1 91 ? 7.950 1.443 2.421 1.00 77.56 91 PHE A CA 1
ATOM 655 C C . PHE A 1 91 ? 9.175 0.751 1.825 1.00 77.56 91 PHE A C 1
ATOM 657 O O . PHE A 1 91 ? 9.204 -0.473 1.677 1.00 77.56 91 PHE A O 1
ATOM 664 N N . GLN A 1 92 ? 10.176 1.539 1.438 1.00 69.69 92 GLN A N 1
ATOM 665 C CA . GLN A 1 92 ? 11.501 1.012 1.140 1.00 69.69 92 GLN A CA 1
ATOM 666 C C . GLN A 1 92 ? 12.383 1.258 2.347 1.00 69.69 92 GLN A C 1
ATOM 668 O O . GLN A 1 92 ? 12.613 2.403 2.717 1.00 69.69 92 GLN A O 1
ATOM 673 N N . ASP A 1 93 ? 12.896 0.181 2.919 1.00 62.16 93 ASP A N 1
ATOM 674 C CA . ASP A 1 93 ? 13.902 0.278 3.955 1.00 62.16 93 ASP A CA 1
ATOM 675 C C . ASP A 1 93 ? 15.291 0.291 3.300 1.00 62.16 93 ASP A C 1
ATOM 677 O O . ASP A 1 93 ? 15.701 -0.690 2.675 1.00 62.16 93 ASP A O 1
ATOM 681 N N . ASN A 1 94 ? 16.026 1.397 3.433 1.00 57.19 94 ASN A N 1
ATOM 682 C CA . ASN A 1 94 ? 17.458 1.422 3.118 1.00 57.19 94 ASN A CA 1
ATOM 683 C C . ASN A 1 94 ? 18.303 0.757 4.235 1.00 57.19 94 ASN A C 1
ATOM 685 O O . ASN A 1 94 ? 19.531 0.772 4.165 1.00 57.19 94 ASN A O 1
ATOM 689 N N . GLY A 1 95 ? 17.674 0.142 5.246 1.00 52.38 95 GLY A N 1
ATOM 690 C CA . GLY A 1 95 ? 18.307 -0.676 6.276 1.00 52.38 95 GLY A CA 1
ATOM 691 C C . GLY A 1 95 ? 17.303 -1.382 7.200 1.00 52.38 95 GLY A C 1
ATOM 692 O O . GLY A 1 95 ? 16.933 -0.819 8.223 1.00 52.38 95 GLY A O 1
ATOM 693 N N . VAL A 1 96 ? 16.995 -2.655 6.891 1.00 54.66 96 VAL A N 1
ATOM 694 C CA . VAL A 1 96 ? 16.095 -3.634 7.576 1.00 54.66 96 VAL A CA 1
ATOM 695 C C . VAL A 1 96 ? 15.955 -3.500 9.113 1.00 54.66 96 VAL A C 1
ATOM 697 O O . VAL A 1 96 ? 14.948 -3.903 9.700 1.00 54.66 96 VAL A O 1
ATOM 700 N N . GLY A 1 97 ? 16.965 -2.958 9.798 1.00 50.69 97 GLY A N 1
ATOM 701 C CA . GLY A 1 97 ? 16.975 -2.718 11.239 1.00 50.69 97 GLY A CA 1
ATOM 702 C C . GLY A 1 97 ? 15.985 -1.658 11.743 1.00 50.69 97 GLY A C 1
ATOM 703 O O . GLY A 1 97 ? 15.513 -1.804 12.873 1.00 50.69 97 GLY A O 1
ATOM 704 N N . ASN A 1 98 ? 15.622 -0.634 10.957 1.00 59.84 98 ASN A N 1
ATOM 705 C CA . ASN A 1 98 ? 14.676 0.389 11.432 1.00 59.84 98 ASN A CA 1
ATOM 706 C C . ASN A 1 98 ? 13.245 -0.171 11.477 1.00 59.84 98 ASN A C 1
ATOM 708 O O . ASN A 1 98 ? 12.558 -0.059 12.494 1.00 59.84 98 ASN A O 1
ATOM 712 N N . LEU A 1 99 ? 12.837 -0.904 10.436 1.00 58.38 99 LEU A N 1
ATOM 713 C CA . LEU A 1 99 ? 11.537 -1.570 10.412 1.00 58.38 99 LEU A CA 1
ATOM 714 C C . LEU A 1 99 ? 11.412 -2.647 11.496 1.00 58.38 99 LEU A C 1
ATOM 716 O O . LEU A 1 99 ? 10.395 -2.706 12.188 1.00 58.38 99 LEU A O 1
ATOM 720 N N . LEU A 1 100 ? 12.428 -3.502 11.662 1.00 60.16 100 LEU A N 1
ATOM 721 C CA . LEU A 1 100 ? 12.397 -4.536 12.701 1.00 60.16 100 LEU A CA 1
ATOM 722 C C . LEU A 1 100 ? 12.288 -3.920 14.096 1.00 60.16 100 LEU A C 1
ATOM 724 O O . LEU A 1 100 ? 11.558 -4.442 14.933 1.00 60.16 100 LEU A O 1
ATOM 728 N N . THR A 1 101 ? 12.946 -2.787 14.340 1.00 60.81 101 THR A N 1
ATOM 729 C CA . THR A 1 101 ? 12.827 -2.067 15.614 1.00 60.81 101 THR A CA 1
ATOM 730 C C . THR A 1 101 ? 11.388 -1.622 15.863 1.00 60.81 101 THR A C 1
ATOM 732 O O . THR A 1 101 ? 10.862 -1.835 16.958 1.00 60.81 101 THR A O 1
ATOM 735 N N . VAL A 1 102 ? 10.711 -1.072 14.854 1.00 60.31 102 VAL A N 1
ATOM 736 C CA . VAL A 1 102 ? 9.307 -0.663 14.973 1.00 60.31 102 VAL A CA 1
ATOM 737 C C . VAL A 1 102 ? 8.395 -1.880 15.169 1.00 60.31 102 VAL A C 1
ATOM 739 O O . VAL A 1 102 ? 7.626 -1.909 16.130 1.00 60.31 102 VAL A O 1
ATOM 742 N N . LEU A 1 103 ? 8.528 -2.921 14.341 1.00 61.31 103 LEU A N 1
ATOM 743 C CA . LEU A 1 103 ? 7.720 -4.144 14.424 1.00 61.31 103 LEU A CA 1
ATOM 744 C C . LEU A 1 103 ? 7.928 -4.934 15.722 1.00 61.31 103 LEU A C 1
ATOM 746 O O . LEU A 1 103 ? 7.006 -5.609 16.159 1.00 61.31 103 LEU A O 1
ATOM 750 N N . LEU A 1 104 ? 9.104 -4.869 16.352 1.00 62.44 104 LEU A N 1
ATOM 751 C CA . LEU A 1 104 ? 9.383 -5.553 17.622 1.00 62.44 104 LEU A CA 1
ATOM 752 C C . LEU A 1 104 ? 9.011 -4.697 18.848 1.00 62.44 104 LEU A C 1
ATOM 754 O O . LEU A 1 104 ? 8.673 -5.233 19.907 1.00 62.44 104 LEU A O 1
ATOM 758 N N . THR A 1 105 ? 9.004 -3.368 18.713 1.00 59.84 105 THR A N 1
ATOM 759 C CA . THR A 1 105 ? 8.609 -2.447 19.796 1.00 59.84 105 THR A CA 1
ATOM 760 C C . THR A 1 105 ? 7.092 -2.238 19.861 1.00 59.84 105 THR A C 1
ATOM 762 O O . THR A 1 105 ? 6.537 -1.985 20.931 1.00 59.84 105 THR A O 1
ATOM 765 N N . PHE A 1 106 ? 6.377 -2.360 18.740 1.00 54.19 106 PHE A N 1
ATOM 766 C CA . PHE A 1 106 ? 4.928 -2.143 18.725 1.00 54.19 106 PHE A CA 1
ATOM 767 C C . PHE A 1 106 ? 4.125 -3.212 19.499 1.00 54.19 106 PHE A C 1
ATOM 769 O O . PHE A 1 106 ? 3.282 -2.828 20.315 1.00 54.19 106 PHE A O 1
ATOM 776 N N . PRO A 1 107 ? 4.392 -4.529 19.363 1.00 53.94 107 PRO A N 1
ATOM 777 C CA . PRO A 1 107 ? 3.691 -5.582 20.106 1.00 53.94 107 PRO A CA 1
ATOM 778 C C . PRO A 1 107 ? 3.909 -5.487 21.618 1.00 53.94 107 PRO A C 1
ATOM 780 O O . PRO A 1 107 ? 2.993 -5.728 22.406 1.00 53.94 107 PRO A O 1
ATOM 783 N N . SER A 1 108 ? 5.109 -5.075 22.042 1.00 46.16 108 SER A N 1
ATOM 784 C CA . SER A 1 108 ? 5.435 -4.902 23.461 1.00 46.16 108 SER A CA 1
ATOM 785 C C . SER A 1 108 ? 4.693 -3.723 24.106 1.00 46.16 108 SER A C 1
ATOM 787 O O . SER A 1 108 ? 4.495 -3.732 25.319 1.00 46.16 108 SER A O 1
ATOM 789 N N . ARG A 1 109 ? 4.205 -2.754 23.315 1.00 39.50 109 ARG A N 1
ATOM 790 C CA . ARG A 1 109 ? 3.382 -1.625 23.793 1.00 39.50 109 ARG A CA 1
ATOM 791 C C . ARG A 1 109 ? 1.881 -1.767 23.539 1.00 39.50 109 ARG A C 1
ATOM 793 O O . ARG A 1 109 ? 1.099 -1.140 24.243 1.00 39.50 109 ARG A O 1
ATOM 800 N N . THR A 1 110 ? 1.470 -2.586 22.572 1.00 42.69 110 THR A N 1
ATOM 801 C CA . THR A 1 110 ? 0.052 -2.839 22.237 1.00 42.69 110 THR A CA 1
ATOM 802 C C . THR A 1 110 ? -0.497 -4.130 22.821 1.00 42.69 110 THR A C 1
ATOM 804 O O . THR A 1 110 ? -1.665 -4.448 22.599 1.00 42.69 110 THR A O 1
ATOM 807 N N . THR A 1 111 ? 0.279 -4.832 23.656 1.00 42.16 111 THR A N 1
ATOM 808 C CA . THR A 1 111 ? -0.283 -5.804 24.597 1.00 42.16 111 THR A CA 1
ATOM 809 C C . THR A 1 111 ? -1.118 -5.045 25.634 1.00 42.16 111 THR A C 1
ATOM 811 O O . THR A 1 111 ? -0.735 -4.875 26.790 1.00 42.16 111 THR A O 1
ATOM 814 N N . CYS A 1 112 ? -2.295 -4.581 25.215 1.00 37.09 112 CYS A N 1
ATOM 815 C CA . CYS A 1 112 ? -3.416 -4.340 26.094 1.00 37.09 112 CYS A CA 1
ATOM 816 C C . CYS A 1 112 ? -3.802 -5.717 26.630 1.00 37.09 112 CYS A C 1
ATOM 818 O O . CYS A 1 112 ? -4.618 -6.440 26.061 1.00 37.09 112 CYS A O 1
ATOM 820 N N . ARG A 1 113 ? -3.108 -6.135 27.691 1.00 34.97 113 ARG A N 1
ATOM 821 C CA . ARG A 1 113 ? -3.519 -7.273 28.490 1.00 34.97 113 ARG A CA 1
ATOM 822 C C . ARG A 1 113 ? -4.918 -6.930 28.983 1.00 34.97 113 ARG A C 1
ATOM 824 O O . ARG A 1 113 ? -5.087 -6.022 29.791 1.00 34.97 113 ARG A O 1
ATOM 831 N N . SER A 1 114 ? -5.909 -7.658 28.488 1.00 40.66 114 SER A N 1
ATOM 832 C CA . SER A 1 114 ? -7.282 -7.655 28.975 1.00 40.66 114 SER A CA 1
ATOM 833 C C . SER A 1 114 ? -7.348 -8.233 30.394 1.00 40.66 114 SER A C 1
ATOM 835 O O . SER A 1 114 ? -7.935 -9.281 30.625 1.00 40.66 114 SER A O 1
ATOM 837 N N . THR A 1 115 ? -6.710 -7.583 31.359 1.00 38.97 115 THR A N 1
ATOM 838 C CA . THR A 1 115 ? -6.980 -7.750 32.785 1.00 38.97 115 THR A CA 1
ATOM 839 C C . THR A 1 115 ? -6.668 -6.428 33.463 1.00 38.97 115 THR A C 1
ATOM 841 O O . THR A 1 115 ? -5.506 -6.096 33.668 1.00 38.97 115 THR A O 1
ATOM 844 N N . ALA A 1 116 ? -7.743 -5.692 33.743 1.00 48.50 116 ALA A N 1
ATOM 845 C CA . ALA A 1 116 ? -7.950 -4.830 34.899 1.00 48.50 116 ALA A CA 1
ATOM 846 C C . ALA A 1 116 ? -6.707 -4.176 35.527 1.00 48.50 116 ALA A C 1
ATOM 848 O O . ALA A 1 116 ? -5.957 -4.839 36.233 1.00 48.50 116 ALA A O 1
ATOM 849 N N . TRP A 1 117 ? -6.601 -2.852 35.392 1.00 33.50 117 TRP A N 1
ATOM 850 C CA . TRP A 1 117 ? -6.401 -1.939 36.526 1.00 33.50 117 TRP A CA 1
ATOM 851 C C . TRP A 1 117 ? -6.549 -0.489 36.042 1.00 33.50 117 TRP A C 1
ATOM 853 O O . TRP A 1 117 ? -5.666 0.056 35.390 1.00 33.50 117 TRP A O 1
ATOM 863 N N . TRP A 1 118 ? -7.686 0.135 36.353 1.00 30.83 118 TRP A N 1
ATOM 864 C CA . TRP A 1 118 ? -7.871 1.584 36.260 1.00 30.83 118 TRP A CA 1
ATOM 865 C C . TRP A 1 118 ? -7.930 2.129 37.693 1.00 30.83 118 TRP A C 1
ATOM 867 O O . TRP A 1 118 ? -8.948 1.929 38.361 1.00 30.83 118 TRP A O 1
ATOM 877 N N . PRO A 1 119 ? -6.878 2.774 38.229 1.00 40.81 119 PRO A N 1
ATOM 878 C CA . PRO A 1 119 ? -6.947 3.387 39.545 1.00 40.81 119 PRO A CA 1
ATOM 879 C C . PRO A 1 119 ? -7.511 4.799 39.383 1.00 40.81 119 PRO A C 1
ATOM 881 O O . PRO A 1 119 ? -6.771 5.764 39.227 1.00 40.81 119 PRO A O 1
ATOM 884 N N . GLY A 1 120 ? -8.837 4.919 39.363 1.00 50.59 120 GLY A N 1
ATOM 885 C CA . GLY A 1 120 ? -9.488 6.231 39.308 1.00 50.59 120 GLY A CA 1
ATOM 886 C C . GLY A 1 120 ? -10.825 6.228 38.585 1.00 50.59 120 GLY A C 1
ATOM 887 O O . GLY A 1 120 ? -10.975 6.887 37.562 1.00 50.59 120 GLY A O 1
ATOM 888 N N . GLY A 1 121 ? -11.791 5.464 39.093 1.00 37.47 121 GLY A N 1
ATOM 889 C CA . GLY A 1 121 ? -13.180 5.508 38.641 1.00 37.47 121 GLY A CA 1
ATOM 890 C C . GLY A 1 121 ? -14.078 5.911 39.799 1.00 37.47 121 GLY A C 1
ATOM 891 O O . GLY A 1 121 ? -14.583 5.051 40.514 1.00 37.47 121 GLY A O 1
ATOM 892 N N . ALA A 1 122 ? -14.226 7.219 40.010 1.00 42.69 122 ALA A N 1
ATOM 893 C CA . ALA A 1 122 ? -15.255 7.773 40.877 1.00 42.69 122 ALA A CA 1
ATOM 894 C C . ALA A 1 122 ? -16.641 7.330 40.378 1.00 42.69 122 ALA A C 1
ATOM 896 O O . ALA A 1 122 ? -16.893 7.271 39.173 1.00 42.69 122 ALA A O 1
ATOM 897 N N . GLY A 1 123 ? -17.503 6.971 41.328 1.00 43.38 123 GLY A N 1
ATOM 898 C CA . GLY A 1 123 ? -18.772 6.304 41.086 1.00 43.38 123 GLY A CA 1
ATOM 899 C C . GLY A 1 123 ? -19.731 7.067 40.178 1.00 43.38 123 GLY A C 1
ATOM 900 O O . GLY A 1 123 ? -19.858 8.287 40.247 1.00 43.38 123 GLY A O 1
ATOM 901 N N . TRP A 1 124 ? -20.467 6.300 39.382 1.00 39.09 124 TRP A N 1
ATOM 902 C CA . TRP A 1 124 ? -21.719 6.730 38.779 1.00 39.09 124 TRP A CA 1
ATOM 903 C C . TRP A 1 124 ? -22.820 5.834 39.332 1.00 39.09 124 TRP A C 1
ATOM 905 O O . TRP A 1 124 ? -22.904 4.650 39.012 1.00 39.09 124 TRP A O 1
ATOM 915 N N . GLY A 1 125 ? -23.612 6.403 40.240 1.00 38.78 125 GLY A N 1
ATOM 916 C CA . GLY A 1 125 ? -24.817 5.778 40.763 1.00 38.78 125 GLY A CA 1
ATOM 917 C C . GLY A 1 125 ? -25.893 5.732 39.684 1.00 38.78 125 GLY A C 1
ATOM 918 O O . GLY A 1 125 ? -26.248 6.757 39.106 1.00 38.78 125 GLY A O 1
ATOM 919 N N . SER A 1 126 ? -26.423 4.542 39.425 1.00 44.00 126 SER A N 1
ATOM 920 C CA . SER A 1 126 ? -27.644 4.355 38.649 1.00 44.00 126 SER A CA 1
ATOM 921 C C . SER A 1 126 ? -28.843 4.428 39.595 1.00 44.00 126 SER A C 1
ATOM 923 O O . SER A 1 126 ? -29.149 3.464 40.298 1.00 44.00 126 SER A O 1
ATOM 925 N N . THR A 1 127 ? -29.514 5.577 39.621 1.00 48.94 127 THR A N 1
ATOM 926 C CA . THR A 1 127 ? -30.858 5.701 40.192 1.00 48.94 127 THR A CA 1
ATOM 927 C C . THR A 1 127 ? -31.846 5.107 39.199 1.00 48.94 127 THR A C 1
ATOM 929 O O . THR A 1 127 ? -32.089 5.673 38.136 1.00 48.94 127 THR A O 1
ATOM 932 N N . THR A 1 128 ? -32.407 3.958 39.557 1.00 42.31 128 THR A N 1
ATOM 933 C CA . THR A 1 128 ? -33.646 3.420 38.999 1.00 42.31 128 THR A CA 1
ATOM 934 C C . THR A 1 128 ? -34.768 4.437 39.180 1.00 42.31 128 THR A C 1
ATOM 936 O O . THR A 1 128 ? -35.025 4.898 40.296 1.00 42.31 128 THR A O 1
ATOM 939 N N . ARG A 1 129 ? -35.466 4.753 38.094 1.00 43.16 129 ARG A N 1
ATOM 940 C CA . ARG A 1 129 ? -36.849 5.207 38.143 1.00 43.16 129 ARG A CA 1
ATOM 941 C C . ARG A 1 129 ? -37.591 4.666 36.931 1.00 43.16 129 ARG A C 1
ATOM 943 O O . ARG A 1 129 ? -36.971 4.653 35.846 1.00 43.16 129 ARG A O 1
#

Organism: NCBI:txid1076124

Secondary structure (DSSP, 8-state):
-------HHHHHHHHHHHHHHHHHHHHHHHHH--SEEEEE--STTHHHHHHHHTSTT--TT-EEEEES-HHHHHHHHHHHHHTT--EEEE---SSTHHHHHHHHHHHHHH---SS---S----------

pLDDT: mean 71.7, std 18.45, range [30.83, 93.38]

Sequence (129 aa):
MTEGAGRPGEAERLAAIHAARSQAVIDGIESIAPDFVAHLASSTLGVVLDHFISGPGARVGRTVFAMPREEEGVAITSGLELAGRRPVMVFQDNGVGNLLTVLLTFPSRTTCRSTAWWPGGAGWGSTTR

Foldseek 3Di:
DDDDDDDPVVVVVVVVVLVVVLVVVLVVVVVLVFLEEEEEDDPSNCVNVCCCPPRPVVDDSRYYYYDPDDLVVVVVCVVCVVVVGGYDYYYDDPDPVVNVVSVVVVVVVPPPPPDDDDPDDDDDDDDDD